Protein AF-A0A848UZB0-F1 (afdb_monomer_lite)

pLDDT: mean 94.26, std 5.89, range [66.0, 98.75]

Secondary structure (DSSP, 8-state):
-HHHHHHHHHTT---------S-SSPPPHHHHHHHHHHHHTTTTSPPPTT--HHHHHHHHHHHHHHH-----GGG-

Foldseek 3Di:
DVVVQVVCVVVVHDDDDPPDPDDPDDDDVVVVVVVVVCVVVPVPDDAPPLGDQVVLVVVQVVCCVPPVDHDDSVND

Radius of gyration: 19.54 Å; chains: 1; bounding box: 41×26×48 Å

Structure (mmCIF, N/CA/C/O backbone):
data_AF-A0A848UZB0-F1
#
_entry.id   AF-A0A848UZB0-F1
#
loop_
_atom_site.group_PDB
_atom_site.id
_atom_site.type_symbol
_atom_site.label_atom_id
_atom_site.label_alt_id
_atom_site.label_comp_id
_atom_site.label_asym_id
_atom_site.label_entity_id
_atom_site.label_seq_id
_atom_site.pdbx_PDB_ins_code
_atom_site.Cartn_x
_atom_site.Cartn_y
_atom_site.Cartn_z
_atom_site.occupancy
_atom_site.B_iso_or_equiv
_atom_site.auth_seq_id
_atom_site.auth_comp_id
_atom_site.auth_asym_id
_atom_site.auth_atom_id
_atom_site.pdbx_PDB_model_num
ATOM 1 N N . MET A 1 1 ? -19.452 16.899 10.360 1.00 66.00 1 MET A N 1
ATOM 2 C CA . MET A 1 1 ? -20.375 15.993 11.078 1.00 66.00 1 MET A CA 1
ATOM 3 C C . MET A 1 1 ? -19.652 14.904 11.864 1.00 66.00 1 MET A C 1
ATOM 5 O O . MET A 1 1 ? -19.994 14.733 13.023 1.00 66.00 1 MET A O 1
ATOM 9 N N . ALA A 1 2 ? -18.613 14.252 11.321 1.00 77.06 2 ALA A N 1
ATOM 10 C CA . ALA A 1 2 ? -17.847 13.227 12.050 1.00 77.06 2 ALA A CA 1
ATOM 11 C C . ALA A 1 2 ? -17.313 13.686 13.427 1.00 77.06 2 ALA A C 1
ATOM 13 O O . ALA A 1 2 ? -17.446 12.960 14.407 1.00 77.06 2 ALA A O 1
ATOM 14 N N . ARG A 1 3 ? -16.789 14.920 13.529 1.00 81.62 3 ARG A N 1
ATOM 15 C CA . ARG A 1 3 ? -16.322 15.495 14.807 1.00 81.62 3 ARG A CA 1
ATOM 16 C C . ARG A 1 3 ? -17.440 15.602 15.854 1.00 81.62 3 ARG A C 1
ATOM 18 O O . ARG A 1 3 ? -17.280 15.123 16.963 1.00 81.62 3 ARG A O 1
ATOM 25 N N . MET A 1 4 ? -18.587 16.158 15.467 1.00 84.06 4 MET A N 1
ATOM 26 C CA . MET A 1 4 ? -19.757 16.330 16.338 1.00 84.06 4 MET A CA 1
ATOM 27 C C . MET A 1 4 ? -20.348 14.985 16.784 1.00 84.06 4 MET A C 1
ATOM 29 O O . MET A 1 4 ? -20.708 14.827 17.944 1.00 84.06 4 MET A O 1
ATOM 33 N N . ALA A 1 5 ? -20.413 13.995 15.886 1.00 83.94 5 ALA A N 1
ATOM 34 C CA . ALA A 1 5 ? -20.869 12.650 16.234 1.00 83.94 5 ALA A CA 1
ATOM 35 C C . ALA A 1 5 ? -19.952 11.987 17.276 1.00 83.94 5 ALA A C 1
ATOM 37 O O . ALA A 1 5 ? -20.438 11.315 18.182 1.00 83.94 5 ALA A O 1
ATOM 38 N N . ARG A 1 6 ? -18.634 12.210 17.179 1.00 84.62 6 ARG A N 1
ATOM 39 C CA . ARG A 1 6 ? -17.659 11.731 18.165 1.00 84.62 6 ARG A CA 1
ATOM 40 C C . ARG A 1 6 ? -17.804 12.441 19.514 1.00 84.62 6 ARG A C 1
ATOM 42 O O . ARG A 1 6 ? -17.864 11.758 20.527 1.00 84.62 6 ARG A O 1
ATOM 49 N N . GLU A 1 7 ? -17.939 13.768 19.515 1.00 89.69 7 GLU A N 1
ATOM 50 C CA . GLU A 1 7 ? -18.167 14.575 20.729 1.00 89.69 7 GLU A CA 1
ATOM 51 C C . GLU A 1 7 ? -19.449 14.140 21.471 1.00 89.69 7 GLU A C 1
ATOM 53 O O . GLU A 1 7 ? -19.435 13.960 22.685 1.00 89.69 7 GLU A O 1
ATOM 58 N N . LEU A 1 8 ? -20.551 13.900 20.749 1.00 88.94 8 LEU A N 1
ATOM 59 C CA . LEU A 1 8 ? -21.811 13.414 21.330 1.00 88.94 8 LEU A CA 1
ATOM 60 C C . LEU A 1 8 ? -21.690 11.986 21.884 1.00 88.94 8 LEU A C 1
ATOM 62 O O . LEU A 1 8 ? -22.216 11.696 22.958 1.00 88.94 8 LEU A O 1
ATOM 66 N N . LYS A 1 9 ? -20.955 11.109 21.191 1.00 87.25 9 LYS A N 1
ATOM 67 C CA . LYS A 1 9 ? -20.681 9.745 21.665 1.00 87.25 9 LYS A CA 1
ATOM 68 C C . LYS A 1 9 ? -19.828 9.746 22.938 1.00 87.25 9 LYS A C 1
ATOM 70 O O . LYS A 1 9 ? -20.099 8.970 23.850 1.00 87.25 9 LYS A O 1
ATOM 75 N N . GLU A 1 10 ? -18.847 10.646 23.037 1.00 90.50 10 GLU A N 1
ATOM 76 C CA . GLU A 1 10 ? -18.045 10.870 24.254 1.00 90.50 10 GLU A CA 1
ATOM 77 C C . GLU A 1 10 ? -18.891 11.416 25.419 1.00 90.50 10 GLU A C 1
ATOM 79 O O . GLU A 1 10 ? -18.612 11.119 26.578 1.00 90.50 10 GLU A O 1
ATOM 84 N N . GLN A 1 11 ? -19.972 12.143 25.123 1.00 93.56 11 GLN A N 1
ATOM 85 C CA . GLN A 1 11 ? -20.969 12.602 26.100 1.00 93.56 11 GLN A CA 1
ATOM 86 C C . GLN A 1 11 ? -22.018 11.529 26.462 1.00 93.56 11 GLN A C 1
ATOM 88 O O . GLN A 1 11 ? -22.954 11.816 27.207 1.00 93.56 11 GLN A O 1
ATOM 93 N N . GLY A 1 12 ? -21.879 10.298 25.957 1.00 91.56 12 GLY A N 1
ATOM 94 C CA . GLY A 1 12 ? -22.784 9.181 26.248 1.00 91.56 12 GLY A CA 1
ATOM 95 C C . GLY A 1 12 ? -24.080 9.177 25.433 1.00 91.56 12 GLY A C 1
ATOM 96 O O . GLY A 1 12 ? -24.980 8.392 25.729 1.00 91.56 12 GLY A O 1
ATOM 97 N N . VAL A 1 13 ? -24.191 10.030 24.410 1.00 93.31 13 VAL A N 1
ATOM 98 C CA . VAL A 1 13 ? -25.322 10.013 23.476 1.00 93.31 13 VAL A CA 1
ATOM 99 C C . VAL A 1 13 ? -25.106 8.893 22.461 1.00 93.31 13 VAL A C 1
A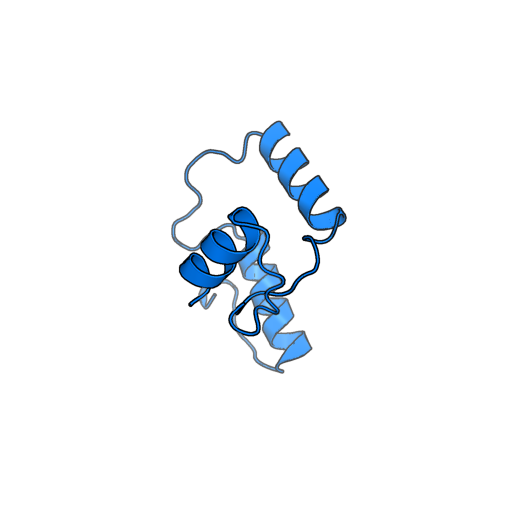TOM 101 O O . VAL A 1 13 ? -24.048 8.803 21.836 1.00 93.31 13 VAL A O 1
ATOM 104 N N . ASP A 1 14 ? -26.116 8.045 22.272 1.00 89.88 14 ASP A N 1
ATOM 105 C CA . ASP A 1 14 ? -26.085 7.011 21.239 1.00 89.88 14 ASP A CA 1
ATOM 106 C C . ASP A 1 14 ? -26.262 7.648 19.853 1.00 89.88 14 ASP A C 1
ATOM 108 O O . ASP A 1 14 ? -27.319 8.191 19.522 1.00 89.88 14 ASP A O 1
ATOM 112 N N . VAL A 1 15 ? -25.191 7.642 19.057 1.00 90.00 15 VAL A N 1
ATOM 113 C CA . VAL A 1 15 ? -25.129 8.303 17.750 1.00 90.00 15 VAL A CA 1
ATOM 114 C C . VAL A 1 15 ? -24.722 7.307 16.674 1.00 90.00 15 VAL A C 1
ATOM 116 O O . VAL A 1 15 ? -23.615 6.764 16.685 1.00 90.00 15 VAL A O 1
ATOM 119 N N . ILE A 1 16 ? -25.584 7.160 15.668 1.00 88.50 16 ILE A N 1
ATOM 120 C CA . ILE A 1 16 ? -25.278 6.439 14.432 1.00 88.50 16 ILE A CA 1
ATOM 121 C C . ILE A 1 16 ? -24.628 7.422 13.452 1.00 88.50 16 ILE A C 1
ATOM 123 O O . ILE A 1 16 ? -25.287 8.295 12.886 1.00 88.50 16 ILE A O 1
ATOM 127 N N . SER A 1 17 ? -23.315 7.298 13.247 1.00 85.06 17 SER A N 1
ATOM 128 C CA . SER A 1 17 ? -22.590 8.133 12.284 1.00 85.06 17 SER A CA 1
ATOM 129 C C . SER A 1 17 ? -22.653 7.527 10.884 1.00 85.06 17 SER A C 1
ATOM 131 O O . SER A 1 17 ? -21.948 6.570 10.586 1.00 85.06 17 SER A O 1
ATOM 133 N N . LEU A 1 18 ? -23.439 8.144 10.000 1.00 89.25 18 LEU A N 1
ATOM 134 C CA . LEU A 1 18 ? -23.494 7.826 8.563 1.00 89.25 18 LEU A CA 1
ATOM 135 C C . LEU A 1 18 ? -22.621 8.774 7.722 1.00 89.25 18 LEU A C 1
ATOM 137 O O . LEU A 1 18 ? -22.904 9.037 6.559 1.00 89.25 18 LEU A O 1
ATOM 141 N N . SER A 1 19 ? -21.597 9.361 8.345 1.00 86.94 19 SER A N 1
ATOM 142 C CA . SER A 1 19 ? -20.745 10.391 7.732 1.00 86.94 19 SER A CA 1
ATOM 143 C C . SER A 1 19 ? -19.317 9.928 7.442 1.00 86.94 19 SER A C 1
ATOM 145 O O . SER A 1 19 ? -18.501 10.733 6.996 1.00 86.94 19 SER A O 1
ATOM 147 N N . LEU A 1 20 ? -19.008 8.657 7.714 1.00 85.75 20 LEU A N 1
ATOM 148 C CA . LEU A 1 20 ? -17.694 8.082 7.449 1.00 85.75 20 LEU A CA 1
ATOM 149 C C . LEU A 1 20 ? -17.539 7.809 5.944 1.00 85.75 20 LEU A C 1
ATOM 151 O O . LEU A 1 20 ? -18.421 7.216 5.332 1.00 85.75 20 LEU A O 1
ATOM 155 N N . GLY A 1 21 ? -16.435 8.271 5.354 1.00 90.69 21 GLY A N 1
ATOM 156 C CA . GLY A 1 21 ? -16.113 8.069 3.934 1.00 90.69 21 GLY A CA 1
ATOM 157 C C . GLY A 1 21 ? -15.079 6.970 3.676 1.00 90.69 21 GLY A C 1
ATOM 158 O O . GLY A 1 21 ? -14.635 6.816 2.542 1.00 90.69 21 GLY A O 1
ATOM 159 N N . GLU A 1 22 ? -14.674 6.244 4.718 1.00 91.50 22 GLU A N 1
ATOM 160 C CA . GLU A 1 22 ? -13.726 5.130 4.659 1.00 91.50 22 GLU A CA 1
ATOM 161 C C . GLU A 1 22 ? -14.397 3.821 5.108 1.00 91.50 22 GLU A C 1
ATOM 163 O O . GLU A 1 22 ? -15.394 3.871 5.836 1.00 91.50 22 GLU A O 1
ATOM 168 N N . PRO A 1 23 ? -13.890 2.656 4.667 1.00 93.19 23 PRO A N 1
ATOM 169 C CA . PRO A 1 23 ? -14.361 1.362 5.150 1.00 93.19 23 PRO A CA 1
ATOM 170 C C . PRO A 1 23 ? -14.136 1.196 6.658 1.00 93.19 23 PRO A C 1
ATOM 172 O O . PRO A 1 23 ? -13.173 1.716 7.212 1.00 93.19 23 PRO A O 1
ATOM 175 N N . ASP A 1 24 ? -14.992 0.411 7.304 1.00 91.62 24 ASP A N 1
ATOM 176 C CA . ASP A 1 24 ? -14.935 0.062 8.729 1.00 91.62 24 ASP A CA 1
ATOM 177 C C . ASP A 1 24 ? -14.025 -1.142 9.041 1.00 91.62 24 ASP A C 1
ATOM 179 O O . ASP A 1 24 ? -13.864 -1.516 10.202 1.00 91.62 24 ASP A O 1
ATOM 183 N N . PHE A 1 25 ? -13.417 -1.746 8.019 1.00 95.69 25 PHE A N 1
ATOM 184 C CA . PHE A 1 25 ? -12.505 -2.878 8.161 1.00 95.69 25 PHE A CA 1
ATOM 185 C C . PHE A 1 25 ? -11.050 -2.431 8.293 1.00 95.69 25 PHE A C 1
ATOM 187 O O . PHE A 1 25 ? -10.600 -1.502 7.621 1.00 95.69 25 PHE A O 1
ATOM 194 N N . ASP A 1 26 ? -10.282 -3.177 9.084 1.00 97.12 26 ASP A N 1
ATOM 195 C CA . ASP A 1 26 ? -8.838 -2.994 9.171 1.00 97.12 26 ASP A CA 1
ATOM 196 C C . ASP A 1 26 ? -8.131 -3.353 7.855 1.00 97.12 26 ASP A C 1
ATOM 198 O O . ASP A 1 26 ? -8.559 -4.224 7.091 1.00 97.12 26 ASP A O 1
ATOM 202 N N . THR A 1 27 ? -6.965 -2.743 7.629 1.00 97.81 27 THR A N 1
ATOM 203 C CA . THR A 1 27 ? -6.045 -3.138 6.554 1.00 97.81 27 THR A CA 1
ATOM 204 C C . THR A 1 27 ? -5.744 -4.650 6.616 1.00 97.81 27 THR A C 1
ATOM 206 O O . THR A 1 27 ? -5.454 -5.156 7.703 1.00 97.81 27 THR A O 1
ATOM 209 N N . PRO A 1 28 ? -5.736 -5.384 5.485 1.00 98.25 28 PRO A N 1
ATOM 210 C CA . PRO A 1 28 ? -5.395 -6.807 5.465 1.00 98.25 28 PRO A CA 1
ATOM 211 C C . PRO A 1 28 ? -4.021 -7.128 6.073 1.00 98.25 28 PRO A C 1
ATOM 213 O O . PRO A 1 28 ? -3.042 -6.418 5.833 1.00 98.25 28 PRO A O 1
ATOM 216 N N . ASP A 1 29 ? -3.919 -8.241 6.804 1.00 98.50 29 ASP A N 1
ATOM 217 C CA . ASP A 1 29 ? -2.717 -8.564 7.588 1.00 98.50 29 ASP A CA 1
ATOM 218 C C . ASP A 1 29 ? -1.460 -8.748 6.737 1.00 98.50 29 ASP A C 1
ATOM 220 O O . ASP A 1 29 ? -0.389 -8.296 7.124 1.00 98.50 29 ASP A O 1
ATOM 224 N N . PHE A 1 30 ? -1.575 -9.307 5.529 1.00 98.31 30 PHE A N 1
ATOM 225 C CA . PHE A 1 30 ? -0.418 -9.452 4.640 1.00 98.31 30 PHE A CA 1
ATOM 226 C C . PHE A 1 30 ? 0.191 -8.099 4.228 1.00 98.31 30 PHE A C 1
ATOM 228 O O . PHE A 1 30 ? 1.392 -8.025 3.969 1.00 98.31 30 PHE A O 1
ATOM 235 N N . ILE A 1 31 ? -0.610 -7.025 4.188 1.00 98.38 31 ILE A N 1
ATOM 236 C CA . ILE A 1 31 ? -0.115 -5.665 3.937 1.00 98.38 31 ILE A CA 1
ATOM 237 C C . ILE A 1 31 ? 0.617 -5.159 5.180 1.00 98.38 31 ILE A C 1
ATOM 239 O O . ILE A 1 31 ? 1.734 -4.660 5.060 1.00 98.38 31 ILE A O 1
ATOM 243 N N . LYS A 1 32 ? 0.036 -5.348 6.375 1.00 98.56 32 LYS A N 1
ATOM 244 C CA . LYS A 1 32 ? 0.675 -4.973 7.649 1.00 98.56 32 LYS A CA 1
ATOM 245 C C . LYS A 1 32 ? 2.034 -5.660 7.818 1.00 98.56 32 LYS A C 1
ATOM 247 O O . LYS A 1 32 ? 3.008 -4.994 8.157 1.00 98.56 32 LYS A O 1
ATOM 252 N N . GLU A 1 33 ? 2.116 -6.963 7.547 1.00 98.69 33 GLU A N 1
ATOM 253 C CA . GLU A 1 33 ? 3.367 -7.727 7.646 1.00 98.69 33 GLU A CA 1
ATOM 254 C C . GLU A 1 33 ? 4.413 -7.266 6.622 1.00 98.69 33 GLU A C 1
ATOM 256 O O . GLU A 1 33 ? 5.581 -7.097 6.972 1.00 98.69 33 GLU A O 1
ATOM 261 N N . ALA A 1 34 ? 4.010 -6.975 5.378 1.00 98.19 34 ALA A N 1
ATOM 262 C CA . ALA A 1 34 ? 4.919 -6.410 4.380 1.00 98.19 34 ALA A CA 1
ATOM 263 C C . ALA A 1 34 ? 5.460 -5.031 4.804 1.00 98.19 34 ALA A C 1
ATOM 265 O O . ALA A 1 34 ? 6.641 -4.747 4.604 1.00 98.19 34 ALA A O 1
ATOM 266 N N . THR A 1 35 ? 4.628 -4.192 5.430 1.00 98.19 35 THR A N 1
ATOM 267 C CA . THR A 1 35 ? 5.059 -2.897 5.975 1.00 98.19 35 THR A CA 1
ATOM 268 C C . THR A 1 35 ? 6.031 -3.059 7.142 1.00 98.19 35 THR A C 1
ATOM 270 O O . THR A 1 35 ? 7.050 -2.374 7.159 1.00 98.19 35 THR A O 1
ATOM 273 N N . LYS A 1 36 ? 5.773 -3.974 8.086 1.00 98.56 36 LYS A N 1
ATOM 274 C CA . LYS A 1 36 ? 6.709 -4.268 9.189 1.00 98.56 36 LYS A CA 1
ATOM 275 C C . LYS A 1 36 ? 8.068 -4.709 8.655 1.00 98.56 36 LYS A C 1
ATOM 277 O O . LYS A 1 36 ? 9.084 -4.137 9.027 1.00 98.56 36 LYS A O 1
ATOM 282 N N . LYS A 1 37 ? 8.071 -5.629 7.688 1.00 98.50 37 LYS A N 1
ATOM 283 C CA . LYS A 1 37 ? 9.298 -6.066 7.019 1.00 98.50 37 LYS A CA 1
ATOM 284 C C . LYS A 1 37 ? 10.039 -4.903 6.348 1.00 98.50 37 LYS A C 1
ATOM 286 O O . LYS A 1 37 ? 11.253 -4.811 6.463 1.00 98.50 37 LYS A O 1
ATOM 291 N N . ALA A 1 38 ? 9.327 -4.002 5.671 1.00 97.81 38 ALA A N 1
ATOM 292 C CA . ALA A 1 38 ? 9.940 -2.827 5.054 1.00 97.81 38 ALA A CA 1
ATOM 293 C C . ALA A 1 38 ? 10.580 -1.886 6.096 1.00 97.81 38 ALA A C 1
ATOM 295 O O . ALA A 1 38 ? 11.635 -1.310 5.831 1.00 97.81 38 ALA A O 1
ATOM 296 N N . ILE A 1 39 ? 9.975 -1.761 7.284 1.00 98.19 39 ILE A N 1
ATOM 297 C CA . ILE A 1 39 ? 10.563 -1.036 8.420 1.00 98.19 39 ILE A CA 1
ATOM 298 C C . ILE A 1 39 ? 11.851 -1.731 8.882 1.00 98.19 39 ILE A C 1
ATOM 300 O O . ILE A 1 39 ? 12.879 -1.063 8.992 1.00 98.19 39 ILE A O 1
ATOM 304 N N . ASP A 1 40 ? 11.822 -3.053 9.081 1.00 98.38 40 ASP A N 1
ATOM 305 C CA . ASP A 1 40 ? 12.994 -3.841 9.498 1.00 98.38 40 ASP A CA 1
ATOM 306 C C . ASP A 1 40 ? 14.144 -3.757 8.474 1.00 98.38 40 ASP A C 1
ATOM 308 O O . ASP A 1 40 ? 15.322 -3.717 8.833 1.00 98.38 40 ASP A O 1
ATOM 312 N N . GLU A 1 41 ? 13.807 -3.668 7.185 1.00 97.94 41 GLU A N 1
ATOM 313 C CA . GLU A 1 41 ? 14.746 -3.508 6.068 1.00 97.94 41 GLU A CA 1
ATOM 314 C C . GLU A 1 41 ? 15.164 -2.041 5.817 1.00 97.94 41 GLU A C 1
ATOM 316 O O . GLU A 1 41 ? 15.895 -1.764 4.867 1.00 97.94 41 GLU A O 1
ATOM 321 N N . ASN A 1 42 ? 14.755 -1.097 6.675 1.00 96.94 42 ASN A N 1
ATOM 322 C CA . ASN A 1 42 ? 15.070 0.335 6.585 1.00 96.94 42 ASN A CA 1
ATOM 323 C C . ASN A 1 42 ? 14.633 1.015 5.271 1.00 96.94 42 ASN A C 1
ATOM 325 O O . ASN A 1 42 ? 15.298 1.9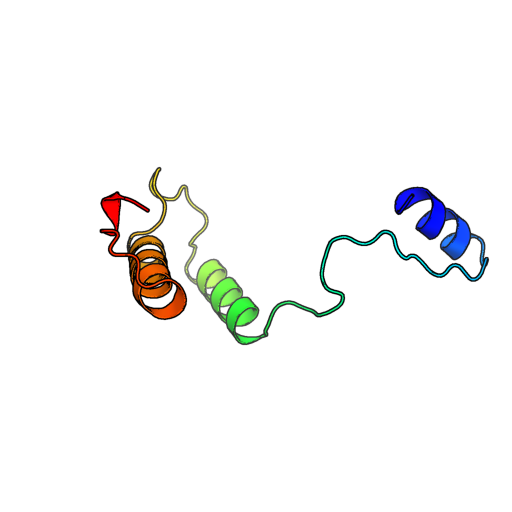32 4.778 1.00 96.94 42 ASN A O 1
ATOM 329 N N . TYR A 1 43 ? 13.469 0.649 4.728 1.00 96.06 43 TYR A N 1
ATOM 330 C CA . TYR A 1 43 ? 12.794 1.440 3.688 1.00 96.06 43 TYR A CA 1
ATOM 331 C C . TYR A 1 43 ? 12.195 2.731 4.283 1.00 96.06 43 TYR A C 1
ATOM 333 O O . TYR 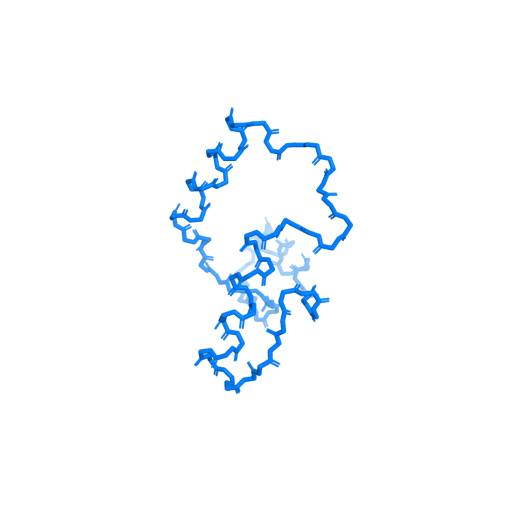A 1 43 ? 10.980 2.909 4.342 1.00 96.06 43 TYR A O 1
ATOM 341 N N . SER A 1 44 ? 13.060 3.628 4.762 1.00 94.88 44 SER A N 1
ATOM 342 C CA . SER A 1 44 ? 12.708 4.871 5.470 1.00 94.88 44 SER A CA 1
ATOM 343 C C . SER A 1 44 ? 13.296 6.137 4.831 1.00 94.88 44 SER A C 1
ATOM 345 O O . SER A 1 44 ? 12.951 7.252 5.223 1.00 94.88 44 SER A O 1
ATOM 347 N N . HIS A 1 45 ? 14.170 5.986 3.834 1.00 95.19 45 HIS A N 1
ATOM 348 C CA . HIS A 1 45 ? 14.729 7.091 3.056 1.00 95.19 45 HIS A CA 1
ATOM 349 C C . HIS A 1 45 ? 13.814 7.500 1.895 1.00 95.19 45 HIS A C 1
ATOM 351 O O . HIS A 1 45 ? 12.853 6.806 1.564 1.00 95.19 45 HIS A O 1
ATOM 357 N N . TYR A 1 46 ? 14.134 8.628 1.252 1.00 96.69 46 TYR A N 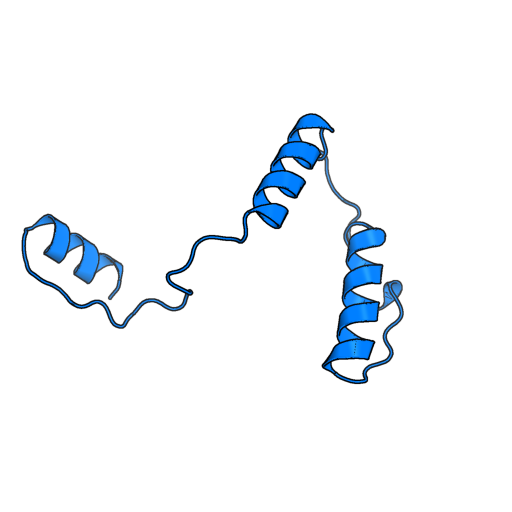1
ATOM 358 C CA . TYR A 1 46 ? 13.355 9.121 0.121 1.00 96.69 46 TYR A CA 1
ATOM 359 C C . TYR A 1 46 ? 13.234 8.065 -0.988 1.00 96.69 46 TYR A C 1
ATOM 361 O O . TYR A 1 46 ? 14.253 7.533 -1.443 1.00 96.69 46 TYR A O 1
ATOM 369 N N . PRO A 1 47 ? 12.007 7.778 -1.458 1.00 94.19 47 PRO A N 1
ATOM 370 C CA . PRO A 1 47 ? 11.822 6.958 -2.639 1.00 94.19 47 PRO A CA 1
ATOM 371 C C . PRO A 1 47 ? 12.262 7.735 -3.892 1.00 94.19 47 PRO A C 1
ATOM 373 O O . PRO A 1 47 ? 12.392 8.964 -3.862 1.00 94.19 47 PRO A O 1
ATOM 376 N N . PRO A 1 48 ? 12.443 7.046 -5.031 1.00 95.44 48 PRO A N 1
ATOM 377 C CA . PRO A 1 48 ? 12.515 7.71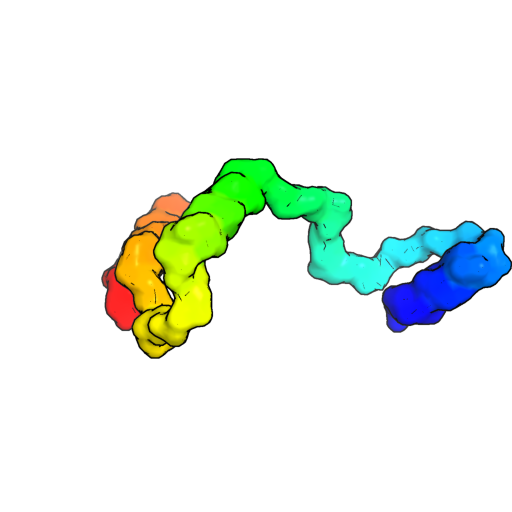7 -6.325 1.00 95.44 48 PRO A CA 1
ATOM 378 C C . PRO A 1 48 ? 11.295 8.627 -6.534 1.00 95.44 48 PRO A C 1
ATOM 380 O O . PRO A 1 48 ? 10.207 8.304 -6.064 1.00 95.44 48 PRO A O 1
ATOM 383 N N . VAL A 1 49 ? 11.451 9.724 -7.284 1.00 96.00 49 VAL A N 1
ATOM 384 C CA . VAL A 1 49 ? 10.381 10.723 -7.509 1.00 96.00 49 VAL A CA 1
ATOM 385 C C . VAL A 1 49 ? 9.094 10.089 -8.047 1.00 96.00 49 VAL A C 1
ATOM 387 O O . VAL A 1 49 ? 8.008 10.413 -7.584 1.00 96.00 49 VAL A O 1
ATOM 390 N N . ASN A 1 50 ? 9.221 9.128 -8.963 1.00 94.56 50 ASN A N 1
ATOM 391 C CA . ASN A 1 50 ? 8.081 8.424 -9.560 1.00 94.56 50 ASN A CA 1
ATOM 392 C C . ASN A 1 50 ? 7.643 7.194 -8.732 1.00 94.56 50 ASN A C 1
ATOM 394 O O . ASN A 1 50 ? 6.804 6.412 -9.158 1.00 94.56 50 ASN A O 1
ATOM 398 N N . GLY A 1 51 ? 8.235 6.973 -7.557 1.00 95.56 51 GLY A N 1
ATOM 399 C CA . GLY A 1 51 ? 8.029 5.785 -6.733 1.00 95.56 51 GLY A CA 1
ATOM 400 C C . GLY A 1 51 ? 8.910 4.591 -7.118 1.00 95.56 51 GLY A C 1
ATOM 401 O O . GLY A 1 51 ? 9.637 4.584 -8.117 1.00 95.56 51 GLY A O 1
ATOM 402 N N . TYR A 1 52 ? 8.866 3.549 -6.285 1.00 96.25 52 TYR A N 1
ATOM 403 C CA . TYR A 1 52 ? 9.661 2.337 -6.475 1.00 96.25 52 TYR A CA 1
ATOM 404 C C . TYR A 1 52 ? 9.242 1.571 -7.737 1.00 96.25 52 TYR A C 1
ATOM 406 O O . TYR A 1 52 ? 8.056 1.347 -7.979 1.00 96.25 52 TYR A O 1
ATOM 414 N N . GLY A 1 53 ? 10.229 1.110 -8.514 1.00 97.12 53 GLY A N 1
ATOM 415 C CA . GLY A 1 53 ? 10.010 0.341 -9.748 1.00 97.12 53 GLY A CA 1
ATOM 416 C C . GLY A 1 53 ? 9.024 -0.828 -9.593 1.00 97.12 53 GLY A C 1
ATOM 417 O O . GLY A 1 53 ? 8.051 -0.875 -10.346 1.00 97.12 53 GLY A O 1
ATOM 418 N N . PRO A 1 54 ? 9.173 -1.701 -8.574 1.00 96.94 54 PRO A N 1
ATOM 419 C CA . PRO A 1 54 ? 8.245 -2.811 -8.352 1.00 96.94 54 PRO A CA 1
ATOM 420 C C . PRO A 1 54 ? 6.783 -2.384 -8.153 1.00 96.94 54 PRO A C 1
ATOM 422 O O . PRO A 1 54 ? 5.872 -3.084 -8.595 1.00 96.94 54 PRO A O 1
ATOM 425 N N . VAL A 1 55 ? 6.540 -1.225 -7.527 1.00 97.38 55 VAL A N 1
ATOM 426 C CA . VAL A 1 55 ? 5.183 -0.689 -7.327 1.00 97.38 55 VAL A CA 1
ATOM 427 C C . VAL A 1 55 ? 4.604 -0.216 -8.659 1.00 97.38 55 VAL A C 1
AT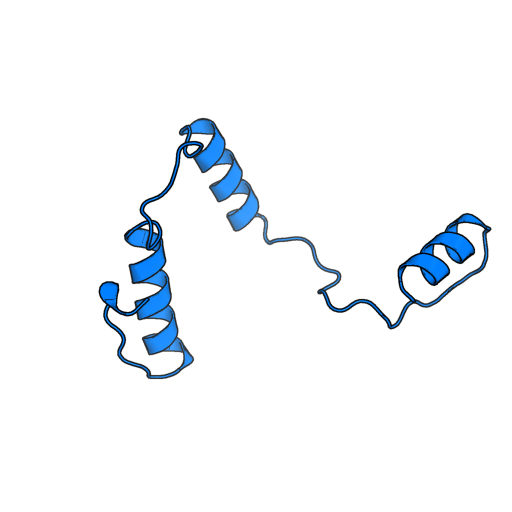OM 429 O O . VAL A 1 55 ? 3.481 -0.587 -9.001 1.00 97.38 55 VAL A O 1
ATOM 432 N N . ARG A 1 56 ? 5.386 0.528 -9.451 1.00 98.12 56 ARG A N 1
ATOM 433 C CA . ARG A 1 56 ? 4.966 0.981 -10.788 1.00 98.12 56 ARG A CA 1
ATOM 434 C C . ARG A 1 56 ? 4.642 -0.192 -11.714 1.00 98.12 56 ARG A C 1
ATOM 436 O O . ARG A 1 56 ? 3.604 -0.198 -12.372 1.00 98.12 56 ARG A O 1
ATOM 443 N N . GLU A 1 57 ? 5.466 -1.237 -11.712 1.00 98.31 57 GLU A N 1
ATOM 444 C CA . GLU A 1 57 ? 5.189 -2.464 -12.469 1.00 98.31 57 GLU A CA 1
ATOM 445 C C . GLU A 1 57 ? 3.908 -3.170 -12.011 1.00 98.31 57 GLU A C 1
ATOM 447 O O . GLU A 1 57 ? 3.125 -3.636 -12.844 1.00 98.31 57 GLU A O 1
ATOM 452 N N . ALA A 1 58 ? 3.679 -3.261 -10.698 1.00 98.38 58 ALA A N 1
ATOM 453 C CA . ALA A 1 58 ? 2.476 -3.879 -10.151 1.00 98.38 58 ALA A CA 1
ATOM 454 C C . ALA A 1 58 ? 1.208 -3.111 -10.555 1.00 98.38 58 ALA A C 1
ATOM 456 O O . ALA A 1 58 ? 0.207 -3.734 -10.918 1.00 98.38 58 ALA A O 1
ATOM 457 N N . ILE A 1 59 ? 1.257 -1.776 -10.558 1.00 98.44 59 ILE A N 1
ATOM 458 C CA . ILE A 1 59 ? 0.144 -0.917 -10.985 1.00 98.44 59 ILE A CA 1
ATOM 459 C C . ILE A 1 59 ? -0.101 -1.044 -12.495 1.00 98.44 59 ILE A C 1
ATOM 461 O O . ILE A 1 59 ? -1.245 -1.236 -12.904 1.00 98.44 59 ILE A O 1
ATOM 465 N N . SER A 1 60 ? 0.947 -1.021 -13.324 1.00 98.50 60 SER A N 1
ATOM 466 C CA . SER A 1 60 ? 0.834 -1.266 -14.772 1.00 98.50 60 SER A CA 1
ATOM 467 C C . SER A 1 60 ? 0.140 -2.609 -15.059 1.00 98.50 60 SER A C 1
ATOM 469 O O . SER A 1 60 ? -0.855 -2.665 -15.791 1.00 98.50 60 SER A O 1
ATOM 471 N N . LYS A 1 61 ? 0.573 -3.686 -14.387 1.00 98.62 61 LYS A N 1
ATOM 472 C CA . LYS A 1 61 ? -0.061 -5.015 -14.473 1.00 98.62 61 LYS A CA 1
ATOM 473 C C . LYS A 1 61 ? -1.513 -4.995 -13.982 1.00 98.62 61 LYS A C 1
ATOM 475 O O . LYS A 1 61 ? -2.370 -5.625 -14.604 1.00 98.62 61 LYS A O 1
ATOM 480 N N . LYS A 1 62 ? -1.809 -4.270 -12.896 1.00 98.75 62 LYS A N 1
ATOM 481 C CA . LYS A 1 62 ? -3.168 -4.101 -12.356 1.00 98.75 62 LYS A CA 1
ATOM 482 C C . LYS A 1 62 ? -4.090 -3.434 -13.379 1.00 98.75 62 LYS A C 1
ATOM 484 O O . LYS A 1 62 ? -5.173 -3.955 -13.622 1.00 98.75 62 LYS A O 1
ATOM 489 N N . PHE A 1 63 ? -3.665 -2.336 -14.006 1.00 98.75 63 PHE A N 1
ATOM 490 C CA . PHE A 1 63 ? -4.461 -1.653 -15.031 1.00 98.75 63 PHE A CA 1
ATOM 491 C C . PHE A 1 63 ? -4.740 -2.547 -16.236 1.00 98.75 63 PHE A C 1
ATOM 493 O O . PHE A 1 63 ? -5.862 -2.558 -16.749 1.00 98.75 63 PHE A O 1
ATOM 500 N N . LYS A 1 64 ? -3.763 -3.359 -16.649 1.00 98.50 64 LYS A N 1
ATOM 501 C CA . LYS A 1 64 ? -3.994 -4.325 -17.720 1.00 98.50 64 LYS A CA 1
ATOM 502 C C . LYS A 1 64 ? -5.012 -5.391 -17.327 1.00 98.50 64 LYS A C 1
ATOM 504 O O . LYS A 1 64 ? -5.914 -5.677 -18.110 1.00 98.50 64 LYS A O 1
ATOM 509 N N . ARG A 1 65 ? -4.865 -5.967 -16.131 1.00 98.62 65 ARG A N 1
ATOM 510 C CA . ARG A 1 65 ? -5.709 -7.060 -15.628 1.00 98.62 65 ARG A CA 1
ATOM 511 C C . ARG A 1 65 ? -7.146 -6.617 -15.354 1.00 98.62 65 ARG A C 1
ATOM 513 O O . ARG A 1 65 ? -8.069 -7.299 -15.778 1.00 98.62 65 ARG A O 1
ATOM 520 N N . ASP A 1 66 ? -7.324 -5.497 -14.661 1.00 98.62 66 ASP A N 1
ATOM 521 C CA . ASP A 1 66 ? -8.629 -5.093 -14.123 1.00 98.62 66 ASP A CA 1
ATOM 522 C C . ASP A 1 66 ? -9.377 -4.141 -15.068 1.00 98.62 66 ASP A C 1
ATOM 524 O O . ASP A 1 66 ? -10.601 -4.059 -15.026 1.00 98.62 66 ASP A O 1
ATOM 528 N N . ASN A 1 67 ? -8.647 -3.395 -15.906 1.00 98.56 67 ASN A N 1
ATOM 529 C CA . ASN A 1 67 ? -9.208 -2.330 -16.740 1.00 98.56 67 ASN A CA 1
ATOM 530 C C . ASN A 1 67 ? -8.931 -2.524 -18.241 1.00 98.56 67 ASN A C 1
ATOM 532 O O . ASN A 1 67 ? -9.425 -1.746 -19.052 1.00 98.56 67 ASN A O 1
ATOM 536 N N . GLY A 1 68 ? -8.128 -3.522 -18.632 1.00 98.12 68 GLY A N 1
ATOM 537 C CA . GLY A 1 68 ? -7.741 -3.753 -20.028 1.00 98.12 68 GLY A CA 1
ATOM 538 C C . GLY A 1 68 ? -6.765 -2.719 -20.605 1.00 98.12 68 GLY A C 1
ATOM 539 O O . GLY A 1 68 ? -6.437 -2.792 -21.792 1.00 98.12 68 GLY A O 1
ATOM 540 N N . LEU A 1 69 ? -6.268 -1.786 -19.787 1.00 98.50 69 LEU A N 1
ATOM 541 C CA . LEU A 1 69 ? -5.430 -0.664 -20.216 1.00 98.50 69 LEU A CA 1
ATOM 542 C C . LEU A 1 69 ? -3.955 -1.071 -20.304 1.00 98.50 69 LEU A C 1
ATOM 544 O O . LEU A 1 69 ? -3.430 -1.744 -19.421 1.00 98.50 69 LEU A O 1
ATOM 548 N N . ASN A 1 70 ? -3.273 -0.653 -21.372 1.00 97.88 70 ASN A N 1
ATOM 549 C CA . ASN A 1 70 ? -1.845 -0.909 -21.557 1.00 97.88 70 ASN A CA 1
ATOM 550 C C . ASN A 1 70 ? -1.042 0.346 -21.193 1.00 97.88 70 ASN A C 1
ATOM 552 O O . ASN A 1 70 ? -0.882 1.227 -22.034 1.00 97.88 70 ASN A O 1
ATOM 556 N N . TYR A 1 71 ? -0.532 0.405 -19.964 1.00 98.19 71 TYR A N 1
ATOM 557 C CA . TYR A 1 71 ? 0.431 1.421 -19.534 1.00 98.19 71 TYR A CA 1
ATOM 558 C C . TYR A 1 71 ? 1.793 0.786 -19.301 1.00 98.19 71 TYR A C 1
ATOM 560 O O . TYR A 1 71 ? 1.872 -0.291 -18.706 1.00 98.19 71 TYR A O 1
ATOM 568 N N . THR A 1 72 ? 2.868 1.440 -19.731 1.00 97.69 72 THR A N 1
ATOM 569 C CA . THR A 1 72 ? 4.220 1.058 -19.304 1.00 97.69 72 THR A CA 1
ATOM 570 C C . THR A 1 72 ? 4.451 1.503 -17.854 1.00 97.69 72 THR A C 1
ATOM 572 O O . THR A 1 72 ? 3.782 2.430 -17.395 1.00 97.69 72 THR A O 1
ATOM 575 N N . PRO A 1 73 ? 5.400 0.900 -17.110 1.00 97.06 73 PRO A N 1
ATOM 576 C CA . PRO A 1 73 ? 5.752 1.374 -15.770 1.00 97.06 73 PRO A CA 1
ATOM 577 C C . PRO A 1 73 ? 6.178 2.849 -15.715 1.00 97.06 73 PRO A C 1
ATOM 579 O O . PRO A 1 73 ? 6.089 3.454 -14.657 1.00 97.06 73 PRO A O 1
ATOM 582 N N . ASP A 1 74 ? 6.632 3.444 -16.821 1.00 96.81 74 ASP A N 1
ATOM 583 C CA . ASP A 1 74 ? 7.013 4.865 -16.894 1.00 96.81 74 ASP A CA 1
ATOM 584 C C . ASP A 1 74 ? 5.825 5.812 -17.114 1.00 96.81 74 ASP A C 1
ATOM 586 O O . ASP A 1 74 ? 5.974 7.024 -16.992 1.00 96.81 74 ASP A O 1
ATOM 590 N N . GLN A 1 75 ? 4.651 5.264 -17.433 1.00 96.81 75 GLN A N 1
ATOM 591 C CA . GLN A 1 75 ? 3.379 5.992 -17.496 1.00 96.81 75 GLN A CA 1
ATOM 592 C C . GLN A 1 75 ? 2.574 5.881 -16.193 1.00 96.81 75 GLN A C 1
ATOM 594 O O . GLN A 1 75 ? 1.440 6.358 -16.144 1.00 96.81 75 GLN A O 1
ATOM 599 N N . ILE A 1 76 ? 3.134 5.205 -15.185 1.00 95.81 76 ILE A N 1
ATOM 600 C CA . ILE A 1 76 ? 2.580 5.107 -13.834 1.00 95.81 76 ILE A CA 1
ATOM 601 C C . ILE A 1 76 ? 3.187 6.191 -12.955 1.00 95.81 76 ILE A C 1
ATOM 603 O O . ILE A 1 76 ? 4.434 6.317 -12.973 1.00 95.81 76 ILE A O 1
#

Sequence (76 aa):
MARMARELKEQGVDVISLSLGEPDFDTPDFIKEATKKAIDENYSHYPPVNGYGPVREAISKKFKRDNGLNYTPDQI